Protein AF-A0A7S4RMF6-F1 (afdb_monomer_lite)

Radius of gyration: 17.65 Å; chains: 1; bounding box: 40×39×45 Å

Sequence (99 aa):
DSLKMSLPEMRKAAAALGAGEVFFDWDSARSVEGYYRIKGSTDYCIQRAIAFAPYADCIWMETGKPILSQATQFATEVRAAVPHQMLAYNLSPSFNWDA

Foldseek 3Di:
DCVPDDPVRVQVVCVVVVVNGDDDDQQVVADPVRDTDDDDDLVVQLVVLLVCQVPDQEDEDDDPEPDVVSVCVSVVSNCVSVVNHHYDYDPDPPYPPVD

InterPro domains:
  IPR006254 Isocitrate lyase [PF00463] (5-98)
  IPR006254 Isocitrate lyase [PTHR21631] (20-99)
  IPR015813 Pyruvate/Phosphoenolpyruvate kinase-like domain superfamily [SSF51621] (5-98)
  IPR040442 Pyruvate kinase-like domain superfamily [G3DSA:3.20.20.60] (2-99)

Structure (mmCIF, N/CA/C/O backbone):
data_AF-A0A7S4RMF6-F1
#
_entry.id   AF-A0A7S4RMF6-F1
#
loop_
_atom_site.group_PDB
_atom_site.id
_atom_site.type_symbol
_atom_site.label_atom_id
_atom_site.label_alt_id
_atom_site.label_comp_id
_atom_site.label_asym_id
_atom_site.label_entity_id
_atom_site.label_seq_id
_atom_site.pdbx_PDB_ins_code
_atom_site.Cartn_x
_atom_site.Cartn_y
_atom_site.Cartn_z
_atom_site.occupancy
_atom_site.B_iso_or_equiv
_atom_site.auth_seq_id
_atom_site.auth_comp_id
_atom_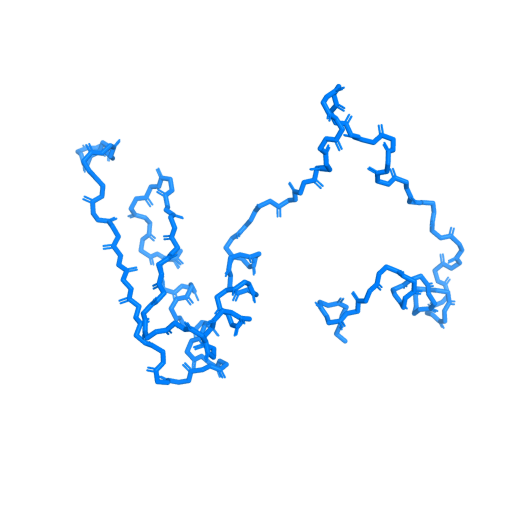site.auth_asym_id
_atom_site.auth_atom_id
_atom_site.pdbx_PDB_model_num
ATOM 1 N N . ASP A 1 1 ? -5.457 -9.316 13.798 1.00 77.44 1 ASP A N 1
ATOM 2 C CA . ASP A 1 1 ? -4.728 -8.563 12.766 1.00 77.44 1 ASP A CA 1
ATOM 3 C C . ASP A 1 1 ? -5.541 -7.319 12.429 1.00 77.44 1 ASP A C 1
ATOM 5 O O . ASP A 1 1 ? -6.622 -7.454 11.865 1.00 77.44 1 ASP A O 1
ATOM 9 N N . SER A 1 2 ? -5.103 -6.141 12.879 1.00 81.44 2 SER A N 1
ATOM 10 C CA . SER A 1 2 ? -5.840 -4.880 12.683 1.00 81.44 2 SER A CA 1
ATOM 11 C C . SER A 1 2 ? -5.897 -4.446 11.218 1.00 81.44 2 SER A C 1
ATOM 13 O O . SER A 1 2 ? -6.796 -3.696 10.853 1.00 81.44 2 SER A O 1
ATOM 15 N N . LEU A 1 3 ? -5.005 -4.956 10.360 1.00 80.44 3 LEU A N 1
ATOM 16 C CA . LEU A 1 3 ? -4.959 -4.615 8.933 1.00 80.44 3 LEU A CA 1
ATOM 17 C C . LEU A 1 3 ? -6.183 -5.110 8.151 1.00 80.44 3 LEU A C 1
ATOM 19 O O . LEU A 1 3 ? -6.450 -4.626 7.056 1.00 80.44 3 LEU A O 1
ATOM 23 N N . LYS A 1 4 ? -6.940 -6.056 8.717 1.00 87.31 4 LYS A N 1
ATOM 24 C CA . LYS A 1 4 ? -8.158 -6.628 8.121 1.00 87.31 4 LYS A CA 1
ATOM 25 C C . LYS A 1 4 ? -9.444 -6.108 8.765 1.00 87.31 4 LYS A C 1
ATOM 27 O O . LYS A 1 4 ? -10.518 -6.607 8.453 1.00 87.31 4 LYS A O 1
ATOM 32 N N . MET A 1 5 ? -9.332 -5.157 9.690 1.00 94.62 5 MET A N 1
ATOM 33 C CA . MET A 1 5 ? -10.461 -4.608 10.434 1.00 94.62 5 MET A CA 1
ATOM 34 C C . MET A 1 5 ? -10.887 -3.263 9.850 1.00 94.62 5 MET A C 1
ATOM 36 O O . MET A 1 5 ? -10.067 -2.426 9.480 1.00 94.62 5 MET A O 1
ATOM 40 N N . SER A 1 6 ? -12.188 -3.020 9.836 1.00 95.12 6 SER A N 1
ATOM 41 C CA . SER A 1 6 ? -12.766 -1.689 9.685 1.00 95.12 6 SER A CA 1
ATOM 42 C C . SER A 1 6 ? -12.511 -0.825 10.930 1.00 95.12 6 SER A C 1
ATOM 44 O O . SER A 1 6 ? -12.190 -1.325 12.011 1.00 95.12 6 SER A O 1
ATOM 46 N N . LEU A 1 7 ? -12.689 0.496 10.817 1.00 94.38 7 LEU A N 1
ATOM 47 C CA . LEU A 1 7 ? -12.551 1.406 11.964 1.00 94.38 7 LEU A CA 1
ATOM 48 C C . LEU A 1 7 ? -13.486 1.060 13.143 1.00 94.38 7 LEU A C 1
ATOM 50 O O . LEU A 1 7 ? -13.001 1.066 14.277 1.00 94.38 7 LEU A O 1
ATOM 54 N N . PRO A 1 8 ? -14.778 0.719 12.945 1.00 93.94 8 PRO A N 1
ATOM 55 C CA . PRO A 1 8 ? -15.634 0.275 14.048 1.00 93.94 8 PRO A CA 1
ATOM 56 C C . PRO A 1 8 ? -15.121 -0.994 14.743 1.00 93.94 8 PRO A C 1
ATOM 58 O O . PRO A 1 8 ? -15.130 -1.073 15.972 1.00 93.94 8 PRO A O 1
ATOM 61 N N . GLU A 1 9 ? -14.622 -1.967 13.977 1.00 95.44 9 GLU A N 1
ATOM 62 C CA . GLU A 1 9 ? -14.039 -3.198 14.526 1.00 95.44 9 GLU A CA 1
ATOM 63 C C . GLU A 1 9 ? -12.761 -2.908 15.316 1.00 95.44 9 GLU A C 1
ATOM 65 O O . GLU A 1 9 ? -12.601 -3.422 16.424 1.00 95.44 9 GLU A O 1
ATOM 70 N N . MET A 1 10 ? -11.895 -2.026 14.806 1.00 94.50 10 MET A N 1
ATOM 71 C CA . MET A 1 10 ? -10.694 -1.585 15.518 1.00 94.50 10 MET A CA 1
ATOM 72 C C . MET A 1 10 ? -11.031 -0.868 16.829 1.00 94.50 10 MET A C 1
ATOM 74 O O . MET A 1 10 ? -10.394 -1.144 17.843 1.00 94.50 10 MET A O 1
ATOM 78 N N . ARG A 1 11 ? -12.052 0.002 16.854 1.00 93.12 11 ARG A N 1
ATOM 79 C CA . ARG A 1 11 ? -12.510 0.657 18.096 1.00 93.12 11 ARG A CA 1
ATOM 80 C C . ARG A 1 11 ? -12.991 -0.362 19.124 1.00 93.12 11 ARG A C 1
ATOM 82 O O . ARG A 1 11 ? -12.606 -0.289 20.288 1.00 93.12 11 ARG A O 1
ATOM 89 N N . LYS A 1 12 ? -13.789 -1.343 18.690 1.00 92.94 12 LYS A N 1
ATOM 90 C CA . LYS A 1 12 ? -14.269 -2.426 19.558 1.00 92.94 12 LYS A CA 1
ATOM 91 C C . LYS A 1 12 ? -13.111 -3.266 20.103 1.00 92.94 12 LYS A C 1
ATOM 93 O O . LYS A 1 12 ? -13.095 -3.578 21.291 1.00 92.94 12 LYS A O 1
ATOM 98 N N . ALA A 1 13 ? -12.141 -3.608 19.256 1.00 93.56 13 ALA A N 1
ATOM 99 C CA . ALA A 1 13 ? -10.948 -4.344 19.660 1.00 93.56 13 ALA A CA 1
ATOM 100 C C . ALA A 1 13 ? -10.090 -3.551 20.659 1.00 93.56 13 ALA A C 1
ATOM 102 O O . ALA A 1 13 ? -9.677 -4.107 21.671 1.00 93.56 13 ALA A O 1
ATOM 103 N N . ALA A 1 14 ? -9.873 -2.253 20.428 1.00 93.69 14 ALA A N 1
ATOM 104 C CA . ALA A 1 14 ? -9.127 -1.390 21.343 1.00 93.69 14 ALA A CA 1
ATOM 105 C C . ALA A 1 14 ? -9.787 -1.320 22.731 1.00 93.69 14 ALA A C 1
ATOM 107 O O . ALA A 1 14 ? -9.111 -1.505 23.744 1.00 93.69 14 ALA A O 1
ATOM 108 N N . ALA A 1 15 ? -11.112 -1.148 22.780 1.00 93.06 15 ALA A N 1
ATOM 109 C CA . ALA A 1 15 ? -11.863 -1.165 24.032 1.00 93.06 15 ALA A CA 1
ATOM 110 C C . ALA A 1 15 ? -11.727 -2.512 24.766 1.00 93.06 15 ALA A C 1
ATOM 112 O O . ALA A 1 15 ? -11.463 -2.534 25.967 1.00 93.06 15 ALA A O 1
ATOM 113 N N . ALA A 1 16 ? -11.833 -3.634 24.043 1.00 93.56 16 ALA A N 1
ATOM 114 C CA . ALA A 1 16 ? -11.674 -4.977 24.609 1.00 93.56 16 ALA A CA 1
ATOM 115 C C . ALA A 1 16 ? -10.258 -5.250 25.153 1.00 93.56 16 ALA A C 1
ATOM 117 O O . ALA A 1 16 ? -10.100 -6.052 26.069 1.00 93.56 16 ALA A O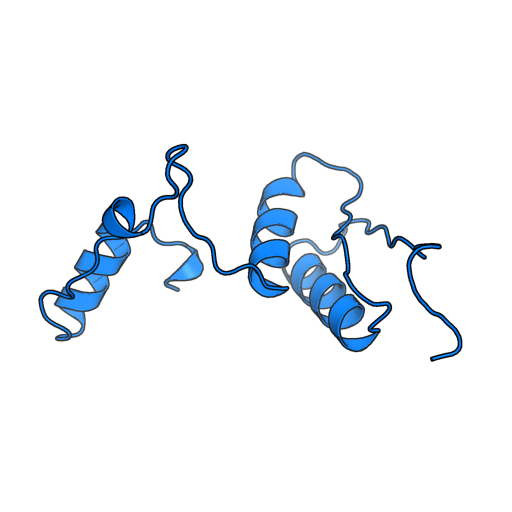 1
ATOM 118 N N . LEU A 1 17 ? -9.239 -4.573 24.618 1.00 95.25 17 LEU A N 1
ATOM 119 C CA . LEU A 1 17 ? -7.851 -4.642 25.086 1.00 95.25 17 LEU A CA 1
ATOM 120 C C . LEU A 1 17 ? -7.555 -3.695 26.263 1.00 95.25 17 LEU A C 1
ATOM 122 O O . LEU A 1 17 ? -6.411 -3.609 26.701 1.00 95.25 17 LEU A O 1
ATOM 126 N N . GLY A 1 18 ? -8.558 -2.974 26.776 1.00 95.25 18 GLY A N 1
ATOM 127 C CA . GLY A 1 18 ? -8.389 -2.048 27.897 1.00 95.25 18 GLY A CA 1
ATOM 128 C C . GLY A 1 18 ? -7.798 -0.690 27.511 1.00 95.25 18 GLY A C 1
ATOM 129 O O . GLY A 1 18 ? -7.473 0.095 28.395 1.00 95.25 18 GLY A O 1
ATOM 130 N N . ALA A 1 19 ? -7.698 -0.374 26.214 1.00 91.75 19 ALA A N 1
ATOM 131 C CA . ALA A 1 19 ? -7.252 0.945 25.752 1.00 91.75 19 ALA A CA 1
ATOM 132 C C . ALA A 1 19 ? -8.318 2.045 25.943 1.00 91.75 19 ALA A C 1
ATOM 134 O O . ALA A 1 19 ? -8.039 3.218 25.705 1.00 91.75 19 ALA A O 1
ATOM 135 N N . GLY A 1 20 ? -9.531 1.674 26.369 1.00 89.44 20 GLY A N 1
ATOM 136 C CA . GLY A 1 20 ? -10.644 2.599 26.564 1.00 89.44 20 GLY A CA 1
ATOM 137 C C . GLY A 1 20 ? -11.142 3.215 25.254 1.00 89.44 20 GLY A C 1
ATOM 138 O O . GLY A 1 20 ? -10.986 2.644 24.172 1.00 89.44 20 GLY A O 1
ATOM 139 N N . GLU A 1 21 ? -11.778 4.381 25.360 1.00 88.06 21 GLU A N 1
ATOM 140 C CA . GLU A 1 21 ? -12.217 5.150 24.199 1.00 88.06 21 GLU A CA 1
ATOM 141 C C . GLU A 1 21 ? -11.048 5.961 23.622 1.00 88.06 21 GLU A C 1
ATOM 143 O O . GLU A 1 21 ? -10.608 6.959 24.191 1.00 88.06 21 GLU A O 1
ATOM 148 N N . VAL A 1 22 ? -10.535 5.528 22.469 1.00 91.25 22 VAL A N 1
ATOM 149 C CA . VAL A 1 22 ? -9.485 6.248 21.741 1.00 91.25 22 VAL A CA 1
ATOM 150 C C . VAL A 1 22 ? -10.119 7.365 20.912 1.00 91.25 22 VAL A C 1
ATOM 152 O O . VAL A 1 22 ? -10.863 7.101 19.958 1.00 91.25 22 VAL A O 1
ATOM 155 N N . PHE A 1 23 ? -9.786 8.617 21.240 1.00 93.44 23 PHE A N 1
ATOM 156 C CA . PHE A 1 23 ? -10.154 9.757 20.406 1.00 93.44 23 PHE A CA 1
ATOM 157 C C . PHE A 1 23 ? -9.476 9.641 19.035 1.00 93.44 23 PHE A C 1
ATOM 159 O O . PHE A 1 23 ? -8.252 9.580 18.927 1.00 93.44 23 PHE A O 1
ATOM 166 N N . PHE A 1 24 ? -10.287 9.597 17.980 1.00 94.94 24 PHE A N 1
ATOM 167 C CA . PHE A 1 24 ? -9.822 9.538 16.600 1.00 94.94 24 PHE A CA 1
ATOM 168 C C . PHE A 1 24 ? -10.877 10.159 15.691 1.00 94.94 24 PHE A C 1
ATOM 170 O O . PHE A 1 24 ? -11.988 9.634 15.605 1.00 94.94 24 PHE A O 1
ATOM 177 N N . ASP A 1 25 ? -10.515 11.244 15.013 1.00 96.19 25 ASP A N 1
ATOM 178 C CA . ASP A 1 25 ? -11.354 11.935 14.038 1.00 96.19 25 ASP A CA 1
ATOM 179 C C . ASP A 1 25 ? -10.533 12.242 12.780 1.00 96.19 25 ASP A C 1
ATOM 181 O O . ASP A 1 25 ? -9.813 13.236 12.688 1.00 96.19 25 ASP A O 1
ATOM 185 N N . TRP A 1 26 ? -10.644 11.359 11.796 1.00 96.88 26 TRP A N 1
ATOM 186 C CA . TRP A 1 26 ? -10.045 11.532 10.476 1.00 96.88 26 TRP A CA 1
ATOM 187 C C . TRP A 1 26 ? -10.799 12.511 9.556 1.00 96.88 26 TRP A C 1
ATOM 189 O O . TRP A 1 26 ? -10.223 12.937 8.553 1.00 96.88 26 TRP A O 1
ATOM 199 N N . ASP A 1 27 ? -12.039 12.900 9.882 1.00 98.06 27 ASP A N 1
ATOM 200 C CA . ASP A 1 27 ? -12.814 13.880 9.112 1.00 98.06 27 ASP A CA 1
ATOM 201 C C . ASP A 1 27 ? -12.285 15.297 9.348 1.00 98.06 27 ASP A C 1
ATOM 203 O O . ASP A 1 27 ? -12.294 16.116 8.423 1.00 98.06 27 ASP A O 1
ATOM 207 N N . SER A 1 28 ? -11.757 15.559 10.549 1.00 97.69 28 SER A N 1
ATOM 208 C CA . SER A 1 28 ? -11.097 16.822 10.910 1.00 97.69 28 SER A CA 1
ATOM 209 C C . SER A 1 28 ? -9.833 17.118 10.090 1.00 97.69 28 S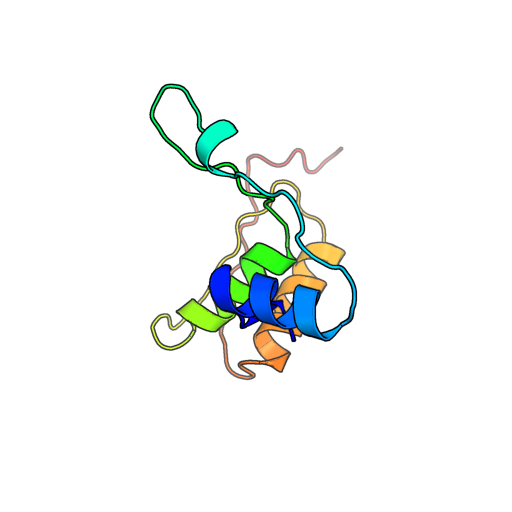ER A C 1
ATOM 211 O O . SER A 1 28 ? -9.468 18.276 9.904 1.00 97.69 28 SER A O 1
ATOM 213 N N . ALA A 1 29 ? -9.169 16.081 9.567 1.00 97.50 29 ALA A N 1
ATOM 214 C CA . ALA A 1 29 ? -7.905 16.2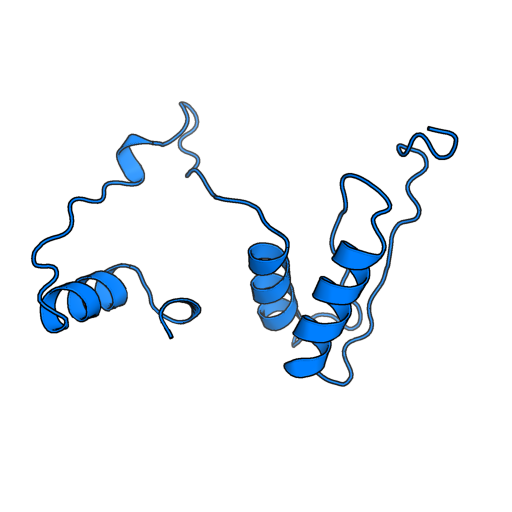00 8.838 1.00 97.50 29 ALA A CA 1
ATOM 215 C C . ALA A 1 29 ? -8.075 16.369 7.316 1.00 97.50 29 ALA A C 1
ATOM 217 O O . ALA A 1 29 ? -7.076 16.397 6.579 1.00 97.50 29 ALA A O 1
ATOM 218 N N . ARG A 1 30 ? -9.319 16.435 6.825 1.00 98.44 30 ARG A N 1
ATOM 219 C CA . ARG A 1 30 ? -9.608 16.501 5.389 1.00 98.44 30 ARG A CA 1
ATOM 220 C C . ARG A 1 30 ? -9.042 17.765 4.745 1.00 98.44 30 ARG A C 1
ATOM 222 O O . ARG A 1 30 ? -8.885 18.804 5.384 1.00 98.44 30 ARG A O 1
ATOM 229 N N . SER A 1 31 ? -8.697 17.662 3.463 1.00 98.19 31 SER A N 1
ATOM 230 C CA . SER A 1 31 ? -8.325 18.833 2.666 1.00 98.19 31 SER A CA 1
ATOM 231 C C . SER A 1 31 ? -9.536 19.741 2.412 1.00 98.19 31 SER A C 1
ATOM 233 O O . S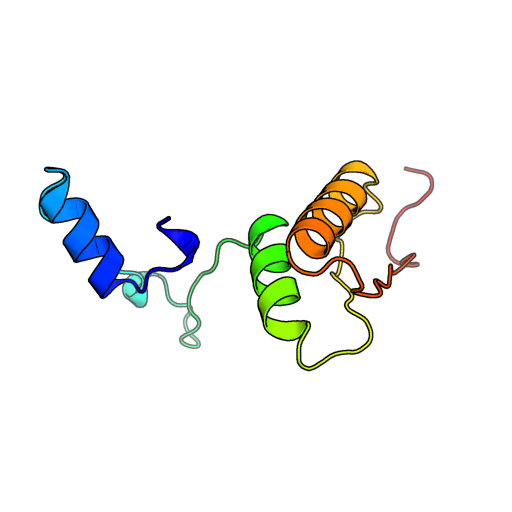ER A 1 31 ? -10.675 19.351 2.674 1.00 98.19 31 SER A O 1
ATOM 235 N N . VAL A 1 32 ? -9.306 20.941 1.870 1.00 98.12 32 VAL A N 1
ATOM 236 C CA . VAL A 1 32 ? -10.394 21.878 1.521 1.00 98.12 32 VAL A CA 1
ATOM 237 C C . VAL A 1 32 ? -11.320 21.316 0.437 1.00 98.12 32 VAL A C 1
ATOM 239 O O . VAL A 1 32 ? -12.497 21.652 0.391 1.00 98.12 32 VAL A O 1
ATOM 242 N N . GLU A 1 33 ? -10.807 20.409 -0.392 1.00 98.50 33 GLU A N 1
ATOM 243 C CA . GLU A 1 33 ? -11.554 19.662 -1.407 1.00 98.50 33 GLU A CA 1
ATOM 244 C C . GLU A 1 33 ? -12.306 18.452 -0.826 1.00 98.50 33 GLU A C 1
ATOM 246 O O . GLU A 1 33 ? -13.100 17.827 -1.523 1.00 98.50 33 GLU A O 1
ATOM 251 N N . GLY A 1 34 ? -12.064 18.103 0.442 1.00 98.19 34 GLY A N 1
ATOM 252 C CA . GLY A 1 34 ? -12.727 16.998 1.135 1.00 98.19 34 GLY A CA 1
ATOM 253 C C . GLY A 1 34 ? -11.991 15.655 1.094 1.00 98.19 34 GLY A C 1
ATOM 254 O O . GLY A 1 34 ? -12.573 14.644 1.489 1.00 98.19 34 GLY A O 1
ATOM 255 N N . TYR A 1 35 ? -10.726 15.601 0.662 1.00 98.44 35 TYR A N 1
ATOM 256 C CA . TYR A 1 35 ? -9.965 14.346 0.628 1.00 98.44 35 TYR A CA 1
ATOM 257 C C . TYR A 1 35 ? -9.470 13.927 2.012 1.00 98.44 35 TYR A C 1
ATOM 259 O O . TYR A 1 35 ? -8.950 14.743 2.774 1.00 98.44 35 TYR A O 1
ATOM 267 N N . TYR A 1 36 ? -9.553 12.629 2.308 1.00 98.38 36 TYR A N 1
ATOM 268 C CA . TYR A 1 36 ? -8.948 12.048 3.504 1.00 98.38 36 TYR A CA 1
ATOM 269 C C . TYR A 1 36 ? -7.427 11.971 3.382 1.00 98.38 36 TYR A C 1
ATOM 271 O O . TYR A 1 36 ? -6.871 11.698 2.316 1.00 98.38 36 TYR A O 1
ATOM 279 N N . ARG A 1 37 ? -6.740 12.157 4.510 1.00 98.00 37 ARG A N 1
ATOM 280 C CA . ARG A 1 37 ? -5.300 11.906 4.602 1.00 98.00 37 ARG A CA 1
ATOM 281 C C . ARG A 1 37 ? -5.054 10.408 4.713 1.00 98.00 37 ARG A C 1
ATOM 283 O O . ARG A 1 37 ? -5.704 9.724 5.498 1.00 98.00 37 ARG A O 1
ATOM 290 N N . ILE A 1 38 ? -4.072 9.921 3.965 1.00 96.75 38 ILE A N 1
ATOM 291 C CA . ILE A 1 38 ? -3.578 8.549 4.071 1.00 96.75 38 ILE A CA 1
ATOM 292 C C . ILE A 1 38 ? -2.085 8.567 4.374 1.00 96.75 38 ILE A C 1
ATOM 294 O O . ILE A 1 38 ? -1.359 9.464 3.942 1.00 96.75 38 ILE A O 1
ATOM 298 N N . LYS A 1 39 ? -1.614 7.550 5.092 1.00 95.38 39 LYS A N 1
ATOM 299 C CA . LYS A 1 39 ? -0.186 7.284 5.241 1.00 95.38 39 LYS A CA 1
ATOM 300 C C . LYS A 1 39 ? 0.237 6.309 4.144 1.00 95.38 39 LYS A C 1
ATOM 302 O O . LYS A 1 39 ? 0.084 5.103 4.305 1.00 95.38 39 LYS A O 1
ATOM 307 N N . GLY A 1 40 ? 0.723 6.841 3.024 1.00 95.50 40 GLY A N 1
ATOM 308 C CA . GLY A 1 40 ? 1.305 6.023 1.959 1.00 95.50 40 GLY A CA 1
ATOM 309 C C . GLY A 1 40 ? 2.572 5.309 2.440 1.00 95.50 40 GLY A C 1
ATOM 310 O O . GLY A 1 40 ? 3.379 5.892 3.165 1.00 95.50 40 GLY A O 1
ATOM 311 N N . SER A 1 41 ? 2.736 4.046 2.056 1.00 96.50 41 SER A N 1
ATOM 312 C CA . SER A 1 41 ? 3.906 3.219 2.369 1.00 96.50 41 SER A CA 1
ATOM 313 C C . SER A 1 41 ? 3.985 2.022 1.421 1.00 96.50 41 SER A C 1
ATOM 315 O O . SER A 1 41 ? 3.015 1.719 0.722 1.00 96.50 41 SER A O 1
ATOM 317 N N . THR A 1 42 ? 5.115 1.308 1.430 1.00 97.88 42 THR A N 1
ATOM 318 C CA . THR A 1 42 ? 5.227 0.010 0.748 1.00 97.88 42 THR A CA 1
ATOM 319 C C . THR A 1 42 ? 4.151 -0.956 1.254 1.00 97.88 42 THR A C 1
ATOM 321 O O . THR A 1 42 ? 3.455 -1.554 0.442 1.00 97.88 42 THR A O 1
ATOM 324 N N . ASP A 1 43 ? 3.917 -1.020 2.569 1.00 96.56 43 ASP A N 1
ATOM 325 C CA . ASP A 1 43 ? 2.887 -1.882 3.171 1.00 96.56 43 ASP A CA 1
ATOM 326 C C . ASP A 1 43 ? 1.476 -1.541 2.664 1.00 96.56 43 ASP A C 1
ATOM 328 O O . ASP A 1 43 ? 0.688 -2.433 2.349 1.00 96.56 43 ASP A O 1
ATOM 332 N N . TYR A 1 44 ? 1.160 -0.247 2.515 1.00 96.75 44 TYR A N 1
ATOM 333 C CA . TYR A 1 44 ? -0.112 0.203 1.942 1.00 96.75 44 TYR A CA 1
ATOM 334 C C . TYR A 1 44 ? -0.279 -0.288 0.496 1.00 96.75 44 TYR A C 1
ATOM 336 O O . TYR A 1 44 ? -1.352 -0.758 0.107 1.00 96.75 44 TYR A O 1
ATOM 344 N N . CYS A 1 45 ? 0.793 -0.220 -0.296 1.00 98.19 45 CYS A N 1
ATOM 345 C CA . CYS A 1 45 ? 0.811 -0.726 -1.665 1.00 98.19 45 CYS A CA 1
ATOM 346 C C . CYS A 1 45 ? 0.707 -2.257 -1.724 1.00 98.19 45 CYS A C 1
ATOM 348 O O . CYS A 1 45 ? 0.008 -2.767 -2.594 1.00 98.19 45 CYS A O 1
ATOM 350 N N . ILE A 1 46 ? 1.338 -2.989 -0.800 1.00 98.12 46 ILE A N 1
ATOM 351 C CA . ILE A 1 46 ? 1.264 -4.458 -0.708 1.00 98.12 46 ILE A CA 1
ATOM 352 C C . ILE A 1 46 ? -0.175 -4.906 -0.446 1.00 98.12 46 ILE A C 1
ATOM 354 O O . ILE A 1 46 ? -0.688 -5.757 -1.170 1.00 98.12 46 ILE A O 1
ATOM 358 N N . GLN A 1 47 ? -0.867 -4.294 0.522 1.00 97.06 47 GLN A N 1
ATOM 359 C CA . GLN A 1 47 ? -2.270 -4.629 0.806 1.00 97.06 47 GLN A CA 1
ATOM 360 C C . GLN A 1 47 ? -3.169 -4.384 -0.411 1.00 97.06 47 GLN A C 1
ATOM 362 O O . GLN A 1 47 ? -4.025 -5.208 -0.735 1.00 97.06 47 GLN A O 1
ATOM 367 N N . ARG A 1 48 ? -2.939 -3.281 -1.135 1.00 97.94 48 ARG A N 1
ATOM 368 C CA . ARG A 1 48 ? -3.646 -2.998 -2.391 1.00 97.94 48 ARG A CA 1
ATOM 369 C C . ARG A 1 48 ? -3.321 -4.011 -3.483 1.00 97.94 48 ARG A C 1
ATOM 371 O O . ARG A 1 48 ? -4.238 -4.494 -4.130 1.00 97.94 48 ARG A O 1
ATOM 378 N N . ALA A 1 49 ? -2.053 -4.369 -3.663 1.00 98.50 49 ALA A N 1
ATOM 379 C CA . ALA A 1 49 ? -1.638 -5.365 -4.643 1.00 98.50 49 ALA A CA 1
ATOM 380 C C . ALA A 1 49 ? -2.303 -6.725 -4.386 1.00 98.50 49 ALA A C 1
ATOM 382 O O . ALA A 1 49 ? -2.870 -7.311 -5.301 1.00 98.50 49 ALA A O 1
ATOM 383 N N . ILE A 1 50 ? -2.330 -7.186 -3.134 1.00 97.88 50 ILE A N 1
ATOM 384 C CA . ILE A 1 50 ? -3.016 -8.431 -2.757 1.00 97.88 50 ILE A CA 1
ATOM 385 C C . ILE A 1 50 ? -4.517 -8.344 -3.069 1.00 97.88 50 ILE A C 1
ATOM 387 O O . ILE A 1 50 ? -5.086 -9.288 -3.610 1.00 97.88 50 ILE A O 1
ATOM 391 N N . ALA A 1 51 ? -5.156 -7.207 -2.780 1.00 97.50 51 ALA A N 1
ATOM 392 C CA . ALA A 1 51 ? -6.568 -6.995 -3.096 1.00 97.50 51 ALA A CA 1
ATOM 393 C C . ALA A 1 51 ? -6.850 -6.918 -4.610 1.00 97.50 51 ALA A C 1
ATOM 395 O O . ALA A 1 51 ? -7.945 -7.270 -5.045 1.00 97.50 51 ALA A O 1
ATOM 396 N N . PHE A 1 52 ? -5.885 -6.457 -5.412 1.00 98.50 52 PHE A N 1
ATOM 397 C CA . PHE A 1 52 ? -6.014 -6.317 -6.866 1.00 98.50 52 PHE A CA 1
ATOM 398 C C . PHE A 1 52 ? -5.656 -7.590 -7.635 1.00 98.50 52 PHE A C 1
ATOM 400 O O . PHE A 1 52 ? -6.154 -7.775 -8.742 1.00 98.50 52 PHE A O 1
ATOM 407 N N . ALA A 1 53 ? -4.852 -8.477 -7.050 1.00 98.38 53 ALA A N 1
ATOM 408 C CA . ALA A 1 53 ? -4.373 -9.712 -7.669 1.00 98.38 53 ALA A CA 1
ATOM 409 C C . ALA A 1 53 ? -5.459 -10.586 -8.327 1.00 98.38 53 ALA A C 1
ATOM 411 O O . ALA A 1 53 ? -5.228 -11.059 -9.437 1.00 98.38 53 ALA A O 1
ATOM 412 N N . PRO A 1 54 ? -6.669 -10.763 -7.754 1.00 98.00 54 PRO A N 1
ATOM 413 C CA . PRO A 1 54 ? -7.722 -11.546 -8.409 1.00 98.00 54 PRO A CA 1
ATOM 414 C C . PRO A 1 54 ? -8.250 -10.945 -9.722 1.00 98.00 54 PRO A C 1
ATOM 416 O O . PRO A 1 54 ? -9.007 -11.605 -10.429 1.00 98.00 54 PRO A O 1
ATOM 419 N N . TYR A 1 55 ? -7.895 -9.696 -10.028 1.00 98.50 55 TYR A N 1
ATOM 420 C CA . TYR A 1 55 ? -8.446 -8.914 -11.135 1.00 98.50 55 TYR A CA 1
ATOM 421 C C . TYR A 1 55 ? -7.375 -8.402 -12.108 1.00 98.50 55 TYR A C 1
ATOM 423 O O . TYR A 1 55 ? -7.710 -7.676 -13.043 1.00 98.50 55 TYR A O 1
ATOM 431 N N . ALA A 1 56 ? -6.098 -8.728 -11.887 1.00 98.50 56 ALA A N 1
ATOM 432 C CA . ALA A 1 56 ? -4.990 -8.227 -12.690 1.00 98.50 56 ALA A CA 1
ATOM 433 C C . ALA A 1 56 ? -3.925 -9.306 -12.909 1.00 98.50 56 ALA A C 1
ATOM 435 O O . ALA A 1 56 ? -3.300 -9.781 -11.960 1.00 98.50 56 ALA A O 1
ATOM 436 N N . ASP A 1 57 ? -3.644 -9.618 -14.177 1.00 98.56 57 ASP A N 1
ATOM 437 C CA . ASP A 1 57 ? -2.592 -10.576 -14.541 1.00 98.56 57 ASP A CA 1
ATOM 438 C C . ASP A 1 57 ? -1.217 -10.128 -14.033 1.00 98.56 57 ASP A C 1
ATOM 440 O O . ASP A 1 57 ? -0.397 -10.944 -13.614 1.00 98.56 57 ASP A O 1
ATOM 444 N N . CYS A 1 58 ? -0.967 -8.816 -14.054 1.00 98.50 58 CYS A N 1
ATOM 445 C CA . CYS A 1 58 ? 0.286 -8.210 -13.633 1.00 98.50 58 CYS A CA 1
ATOM 446 C C . CYS A 1 58 ? 0.036 -6.974 -12.764 1.00 98.50 58 CYS A C 1
ATOM 448 O O . CYS A 1 58 ? -0.850 -6.170 -13.055 1.00 98.50 58 CYS A O 1
ATOM 450 N N . ILE A 1 59 ? 0.842 -6.808 -11.714 1.00 98.75 59 ILE A N 1
ATOM 451 C CA . ILE A 1 59 ? 0.755 -5.676 -10.786 1.00 98.75 59 ILE A CA 1
ATOM 452 C C . ILE A 1 59 ? 2.039 -4.857 -10.820 1.00 98.75 59 ILE A C 1
ATOM 454 O O . ILE A 1 59 ? 3.146 -5.393 -10.799 1.00 98.75 59 ILE A O 1
ATOM 458 N N . TRP A 1 60 ? 1.874 -3.540 -10.792 1.00 98.75 60 TRP A N 1
ATOM 459 C CA . TRP A 1 60 ? 2.951 -2.567 -10.694 1.00 98.75 60 TRP A CA 1
ATOM 460 C C . TRP A 1 60 ? 2.715 -1.640 -9.495 1.00 98.75 60 TRP A C 1
ATOM 462 O O . TRP A 1 60 ? 1.619 -1.110 -9.316 1.00 98.75 60 TRP A O 1
ATOM 472 N N . MET A 1 61 ? 3.753 -1.448 -8.678 1.00 98.62 61 MET A N 1
ATOM 473 C CA . MET A 1 61 ? 3.821 -0.396 -7.664 1.00 98.62 61 MET A CA 1
ATOM 474 C C . MET A 1 61 ? 4.767 0.705 -8.145 1.00 98.62 61 MET A C 1
ATOM 476 O O . MET A 1 61 ? 5.943 0.441 -8.389 1.00 98.62 61 MET A O 1
ATOM 480 N N . GLU A 1 62 ? 4.262 1.933 -8.244 1.00 98.25 62 GLU A N 1
ATOM 481 C CA . GLU A 1 62 ? 5.084 3.112 -8.529 1.00 98.25 62 GLU A CA 1
ATOM 482 C C . GLU A 1 62 ? 6.127 3.342 -7.421 1.00 98.25 62 GLU A C 1
ATOM 484 O O . GLU A 1 62 ? 5.835 3.158 -6.234 1.00 98.25 62 GLU A O 1
ATOM 489 N N . THR A 1 63 ? 7.336 3.772 -7.791 1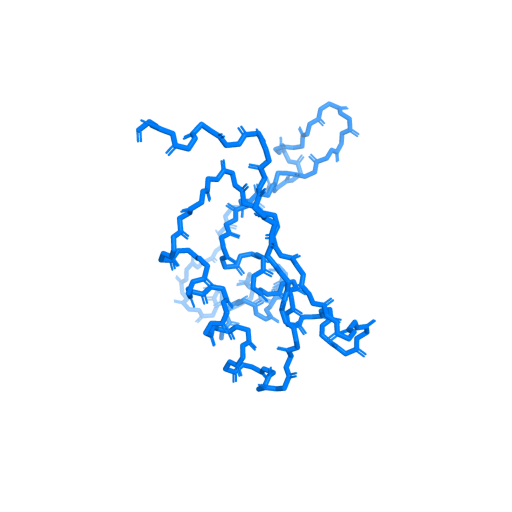.00 97.38 63 THR A N 1
ATOM 490 C CA . THR A 1 63 ? 8.428 4.053 -6.847 1.00 97.38 63 THR A CA 1
ATOM 491 C C . THR A 1 63 ? 9.000 5.448 -7.070 1.00 97.38 63 THR A C 1
ATOM 493 O O . THR A 1 63 ? 9.217 5.894 -8.187 1.00 97.38 63 THR A O 1
ATOM 496 N N . GLY A 1 64 ? 9.299 6.162 -5.980 1.00 95.38 64 GLY A N 1
ATOM 497 C CA . GLY A 1 64 ? 9.933 7.484 -6.077 1.00 95.38 64 GLY A CA 1
ATOM 498 C C . GLY A 1 64 ? 11.434 7.431 -6.388 1.00 95.38 64 GLY A C 1
ATOM 499 O O . GLY A 1 64 ? 12.012 8.438 -6.790 1.00 95.38 64 GLY A O 1
ATOM 500 N N . LYS A 1 65 ? 12.077 6.279 -6.154 1.00 95.88 65 LYS A N 1
ATOM 501 C CA . LYS A 1 65 ? 13.510 6.026 -6.366 1.00 95.88 65 LYS A CA 1
ATOM 502 C C . LYS A 1 65 ? 13.739 4.548 -6.719 1.00 95.88 65 LYS A C 1
ATOM 504 O O . LYS A 1 65 ? 12.959 3.705 -6.261 1.00 95.88 65 LYS A O 1
ATOM 509 N N . PRO A 1 66 ? 14.830 4.199 -7.427 1.00 96.75 66 PRO A N 1
ATOM 510 C CA . PRO A 1 66 ? 15.145 2.819 -7.795 1.00 96.75 66 PRO A CA 1
ATOM 511 C C . PRO A 1 66 ? 15.771 2.034 -6.622 1.00 96.75 66 PRO A C 1
ATOM 513 O O . PRO A 1 66 ? 16.918 1.598 -6.672 1.00 96.75 66 PRO A O 1
ATOM 516 N N . ILE A 1 67 ? 15.033 1.874 -5.517 1.00 97.38 67 ILE A N 1
ATOM 517 C CA . ILE A 1 67 ? 15.523 1.216 -4.295 1.00 97.38 67 ILE A CA 1
ATOM 518 C C . ILE A 1 67 ? 15.228 -0.287 -4.356 1.00 97.38 67 ILE A C 1
ATOM 520 O O . ILE A 1 67 ? 14.082 -0.714 -4.197 1.00 97.38 67 ILE A O 1
ATOM 524 N N . LEU A 1 68 ? 16.272 -1.105 -4.520 1.00 97.69 68 LEU A N 1
ATOM 525 C CA . LEU A 1 68 ? 16.130 -2.561 -4.637 1.00 97.69 68 LEU A CA 1
ATOM 526 C C . LEU A 1 68 ? 15.494 -3.202 -3.396 1.00 97.69 68 LEU A C 1
ATOM 528 O O . LEU A 1 68 ? 14.640 -4.068 -3.536 1.00 97.69 68 LEU A O 1
ATOM 532 N N . SER A 1 69 ? 15.851 -2.770 -2.183 1.00 98.31 69 SER A N 1
ATOM 533 C CA . SER A 1 69 ? 15.266 -3.331 -0.955 1.00 98.31 69 SER A CA 1
ATOM 534 C C . SER A 1 69 ? 13.754 -3.100 -0.867 1.00 98.31 69 SER A C 1
ATOM 536 O O . SER A 1 69 ? 13.028 -3.998 -0.446 1.00 98.31 69 SER A O 1
ATOM 538 N N . GLN A 1 70 ? 13.268 -1.946 -1.335 1.00 98.50 70 GLN A N 1
ATOM 539 C CA . GLN A 1 70 ? 11.837 -1.655 -1.425 1.00 98.50 70 GLN A CA 1
ATOM 540 C C . GLN A 1 70 ? 11.148 -2.561 -2.456 1.00 98.50 70 GLN A C 1
ATOM 542 O O . GLN A 1 70 ? 10.084 -3.112 -2.175 1.00 98.50 70 GLN A O 1
ATOM 547 N N . ALA A 1 71 ? 11.763 -2.750 -3.628 1.00 98.56 71 ALA A N 1
ATOM 548 C CA . ALA A 1 71 ? 11.244 -3.647 -4.660 1.00 98.56 71 ALA A CA 1
ATOM 549 C C . ALA A 1 71 ? 11.189 -5.106 -4.170 1.00 98.56 71 ALA A C 1
ATOM 551 O O . ALA A 1 71 ? 10.186 -5.791 -4.374 1.00 98.56 71 ALA A O 1
ATOM 552 N N . THR A 1 72 ? 12.231 -5.560 -3.467 1.00 98.62 72 THR A N 1
ATOM 553 C CA . THR A 1 72 ? 12.301 -6.895 -2.860 1.00 98.62 72 THR A CA 1
ATOM 554 C C . THR A 1 72 ? 11.228 -7.086 -1.797 1.00 98.62 72 THR A C 1
ATOM 556 O O . THR A 1 72 ? 10.578 -8.131 -1.798 1.00 98.62 72 THR A O 1
ATOM 559 N N . GLN A 1 73 ? 11.005 -6.096 -0.923 1.00 98.69 73 GLN A N 1
ATOM 560 C CA . GLN A 1 73 ? 9.933 -6.149 0.075 1.00 98.69 73 GLN A CA 1
ATOM 561 C C . GLN A 1 73 ? 8.572 -6.331 -0.612 1.00 98.69 73 GLN A C 1
ATOM 563 O O . GLN A 1 73 ? 7.866 -7.299 -0.331 1.00 98.69 73 GLN A O 1
ATOM 568 N N . PHE A 1 74 ? 8.246 -5.456 -1.570 1.00 98.81 74 PHE A N 1
ATOM 569 C CA . PHE A 1 74 ? 6.983 -5.515 -2.305 1.00 98.81 74 PHE A CA 1
ATOM 570 C C . PHE A 1 74 ? 6.780 -6.873 -2.987 1.00 98.81 74 PHE A C 1
ATOM 572 O O . PHE A 1 74 ? 5.746 -7.513 -2.809 1.00 98.81 74 PHE A O 1
ATOM 579 N N . ALA A 1 75 ? 7.784 -7.349 -3.728 1.00 98.75 75 ALA A N 1
ATOM 580 C CA . ALA A 1 75 ? 7.683 -8.608 -4.451 1.00 98.75 75 ALA A CA 1
ATOM 581 C C . ALA A 1 75 ? 7.543 -9.819 -3.521 1.00 98.75 75 ALA A C 1
ATOM 583 O O . ALA A 1 75 ? 6.747 -10.716 -3.802 1.00 98.75 75 ALA A O 1
ATOM 584 N N . THR A 1 76 ? 8.300 -9.842 -2.422 1.00 98.69 76 THR A N 1
ATOM 585 C CA . THR A 1 76 ? 8.295 -10.951 -1.459 1.00 98.69 76 THR A CA 1
ATOM 586 C C . THR A 1 76 ? 6.953 -11.045 -0.751 1.00 98.69 76 THR A C 1
ATOM 588 O O . THR A 1 76 ? 6.359 -12.119 -0.717 1.00 98.69 76 THR A O 1
ATOM 591 N N . GLU A 1 77 ? 6.441 -9.934 -0.225 1.00 98.38 77 GLU A N 1
ATOM 592 C CA . GLU A 1 77 ? 5.202 -9.944 0.556 1.00 98.38 77 GLU A CA 1
ATOM 593 C C . GLU A 1 77 ? 3.960 -10.165 -0.317 1.00 98.38 77 GLU A C 1
ATOM 595 O O . GLU A 1 77 ? 3.067 -10.921 0.070 1.00 98.38 77 GLU A O 1
ATOM 600 N N . VAL A 1 78 ? 3.918 -9.603 -1.533 1.00 98.56 78 VAL A N 1
ATOM 601 C CA . VAL A 1 78 ? 2.824 -9.886 -2.478 1.00 98.56 78 VAL A CA 1
ATOM 602 C C . VAL A 1 78 ? 2.827 -11.359 -2.876 1.00 98.56 78 VAL A C 1
ATOM 604 O O . VAL A 1 78 ? 1.778 -11.998 -2.832 1.00 98.56 78 VAL A O 1
ATOM 607 N N . ARG A 1 79 ? 3.990 -11.937 -3.206 1.00 98.62 79 ARG A N 1
ATOM 608 C CA . ARG A 1 79 ? 4.083 -13.360 -3.577 1.00 98.62 79 ARG A CA 1
ATOM 609 C C . ARG A 1 79 ? 3.896 -14.307 -2.395 1.00 98.62 79 ARG A C 1
ATOM 611 O O . ARG A 1 79 ? 3.474 -15.438 -2.602 1.00 98.62 79 ARG A O 1
ATOM 618 N N . ALA A 1 80 ? 4.143 -13.868 -1.163 1.00 98.38 80 ALA A N 1
ATOM 619 C CA . ALA A 1 80 ? 3.800 -14.655 0.020 1.00 98.38 80 ALA A CA 1
ATOM 620 C C . ALA A 1 80 ? 2.280 -14.867 0.137 1.00 98.38 80 ALA A C 1
ATOM 622 O O . ALA A 1 80 ? 1.840 -15.942 0.538 1.00 98.38 80 ALA A O 1
ATOM 623 N N . ALA A 1 81 ? 1.479 -13.867 -0.245 1.00 97.38 81 ALA A N 1
ATOM 624 C CA . ALA A 1 81 ? 0.020 -13.967 -0.267 1.00 97.38 81 ALA A CA 1
ATOM 625 C C . ALA A 1 81 ? -0.529 -14.553 -1.581 1.00 97.38 81 ALA A C 1
ATOM 627 O O . ALA A 1 81 ? -1.514 -15.288 -1.561 1.00 97.38 81 ALA A O 1
ATOM 628 N N . VAL A 1 82 ? 0.101 -14.239 -2.719 1.00 98.12 82 VAL A N 1
ATOM 629 C CA . VAL A 1 82 ? -0.318 -14.659 -4.065 1.00 98.12 82 VAL A CA 1
ATOM 630 C C . VAL A 1 82 ? 0.904 -15.159 -4.858 1.00 98.12 82 VAL A C 1
ATOM 632 O O . VAL A 1 82 ? 1.487 -14.407 -5.644 1.00 98.12 82 VAL A O 1
ATOM 635 N N . PRO A 1 83 ? 1.315 -16.432 -4.684 1.00 98.19 83 PRO A N 1
ATOM 636 C CA . PRO A 1 83 ? 2.591 -16.953 -5.199 1.00 98.19 83 PRO A CA 1
ATOM 637 C C . PRO A 1 83 ? 2.823 -16.788 -6.702 1.00 98.19 83 PRO A C 1
ATOM 639 O O . PRO A 1 83 ? 3.960 -16.609 -7.135 1.00 98.19 83 PRO A O 1
ATOM 642 N N . HIS A 1 84 ? 1.754 -16.825 -7.497 1.00 97.12 84 HIS A N 1
ATOM 643 C CA . HIS A 1 84 ? 1.826 -16.765 -8.957 1.00 97.12 84 HIS A CA 1
ATOM 644 C C . HIS A 1 84 ? 1.705 -15.349 -9.534 1.00 97.12 84 HIS A C 1
ATOM 646 O O . HIS A 1 84 ? 1.723 -15.199 -10.753 1.00 97.12 84 HIS A O 1
ATOM 652 N N . GLN A 1 85 ? 1.589 -14.311 -8.696 1.00 98.69 85 GLN A N 1
ATOM 653 C CA . GLN A 1 85 ? 1.375 -12.949 -9.178 1.00 98.69 85 GLN A CA 1
ATOM 654 C C . GLN A 1 85 ? 2.558 -12.463 -10.029 1.00 98.69 85 GLN A C 1
ATOM 656 O O . GLN A 1 85 ? 3.696 -12.349 -9.544 1.00 98.69 85 GLN A O 1
ATOM 661 N N . MET A 1 86 ? 2.287 -12.128 -11.296 1.00 98.69 86 MET A N 1
ATOM 662 C CA . MET A 1 86 ? 3.261 -11.426 -12.129 1.00 98.69 86 MET A CA 1
ATOM 663 C C . MET A 1 86 ? 3.390 -9.983 -11.648 1.00 98.69 86 MET A C 1
ATOM 665 O O . MET A 1 86 ? 2.404 -9.343 -11.268 1.00 98.69 86 MET A O 1
ATOM 669 N N . LEU A 1 87 ? 4.625 -9.484 -11.652 1.00 98.75 87 LEU A N 1
ATOM 670 C CA . LEU A 1 87 ? 4.969 -8.144 -11.192 1.00 98.75 87 LEU A CA 1
ATOM 671 C C . LEU A 1 87 ? 5.695 -7.401 -12.310 1.00 98.75 87 LEU A C 1
ATOM 673 O O . LEU A 1 87 ? 6.527 -7.989 -13.003 1.00 98.75 87 LEU A O 1
ATOM 677 N N . ALA A 1 88 ? 5.411 -6.111 -12.439 1.00 98.69 88 ALA A N 1
ATOM 678 C CA . ALA A 1 88 ? 6.104 -5.196 -13.333 1.00 98.69 88 ALA A CA 1
ATOM 679 C C . ALA A 1 88 ? 6.828 -4.110 -12.528 1.00 98.69 88 ALA A C 1
ATOM 681 O O . ALA A 1 88 ? 6.389 -3.711 -11.446 1.00 98.69 88 ALA A O 1
ATOM 682 N N . TYR A 1 89 ? 7.947 -3.633 -13.070 1.00 98.56 89 TYR A N 1
ATOM 683 C CA . TYR A 1 89 ? 8.764 -2.591 -12.462 1.00 98.56 89 TYR A CA 1
ATOM 684 C C . TYR A 1 89 ? 9.100 -1.521 -13.495 1.00 98.56 89 TYR A C 1
ATOM 686 O O . TYR A 1 89 ? 9.539 -1.834 -14.602 1.00 98.56 89 TYR A O 1
ATOM 694 N N . ASN A 1 90 ? 8.903 -0.260 -13.126 1.00 98.25 90 ASN A N 1
ATOM 695 C CA . ASN A 1 90 ? 9.232 0.870 -13.977 1.00 98.25 90 ASN A CA 1
ATOM 696 C C . ASN A 1 90 ? 10.672 1.338 -13.711 1.00 98.25 90 ASN A C 1
ATOM 698 O O . ASN A 1 90 ? 11.011 1.760 -12.608 1.00 98.25 90 ASN A O 1
ATOM 702 N N . LEU A 1 91 ? 11.521 1.276 -14.740 1.00 97.69 91 LEU A N 1
ATOM 703 C CA . LEU A 1 91 ? 12.846 1.901 -14.736 1.00 97.69 91 LEU A CA 1
ATOM 704 C C . LEU A 1 91 ? 12.691 3.355 -15.183 1.00 97.69 91 LEU A C 1
ATOM 706 O O . LEU A 1 91 ? 12.943 3.689 -16.341 1.00 97.69 91 LEU A O 1
ATOM 710 N N . SER A 1 92 ? 12.187 4.190 -14.274 1.00 97.06 92 SER A N 1
ATOM 711 C CA . SER A 1 92 ? 11.757 5.536 -14.634 1.00 97.06 92 SER A CA 1
ATOM 712 C C . SER A 1 92 ? 12.907 6.376 -15.194 1.00 97.06 92 SER A C 1
ATOM 714 O O . SER A 1 92 ? 13.966 6.470 -14.561 1.00 97.06 92 SER A O 1
ATOM 716 N N . PRO A 1 93 ? 12.700 7.084 -16.320 1.00 96.88 93 PRO A N 1
ATOM 717 C CA . PRO A 1 93 ? 13.627 8.117 -16.766 1.00 96.88 93 PRO A CA 1
ATOM 718 C C . PRO A 1 93 ? 13.614 9.352 -15.846 1.00 96.88 93 PRO A C 1
ATOM 720 O O . PRO A 1 93 ? 14.468 10.217 -15.992 1.00 96.88 93 PRO A O 1
ATOM 723 N N . SER A 1 94 ? 12.663 9.459 -14.905 1.00 96.75 94 SER A N 1
ATOM 724 C CA . SER A 1 94 ? 12.636 10.540 -13.907 1.00 96.75 94 SER A CA 1
ATOM 725 C C . SER A 1 94 ? 13.610 10.330 -12.745 1.00 96.75 94 SER A C 1
ATOM 727 O O . SER A 1 94 ? 13.808 11.246 -11.945 1.00 96.75 94 SER A O 1
ATOM 729 N N . PHE A 1 95 ? 14.220 9.148 -12.621 1.00 97.31 95 PHE A N 1
ATOM 730 C CA . PHE A 1 95 ? 15.249 8.914 -11.616 1.00 97.31 95 PHE A CA 1
ATOM 731 C C . PHE A 1 95 ? 16.563 9.569 -12.046 1.00 97.31 95 PHE A C 1
ATOM 733 O O . PHE A 1 95 ? 16.986 9.445 -13.193 1.00 97.31 95 PHE A O 1
ATOM 740 N N . ASN A 1 96 ? 17.241 10.230 -11.107 1.00 95.50 96 ASN A N 1
ATOM 741 C CA . ASN A 1 96 ? 18.640 10.591 -11.299 1.00 95.50 96 ASN A CA 1
ATOM 742 C C . ASN A 1 96 ? 19.501 9.354 -11.011 1.00 95.50 96 ASN A C 1
ATOM 744 O O . ASN A 1 96 ? 19.756 9.041 -9.850 1.00 95.50 96 ASN A O 1
ATOM 748 N N . TRP A 1 97 ? 19.861 8.620 -12.062 1.00 95.38 97 TRP A N 1
ATOM 749 C CA . TRP A 1 97 ? 20.544 7.327 -11.966 1.00 95.38 97 TRP A CA 1
ATOM 750 C C . TRP A 1 97 ? 22.016 7.423 -11.549 1.00 95.38 97 TRP A C 1
ATOM 752 O O . TRP A 1 97 ? 22.535 6.460 -10.993 1.00 95.38 97 TRP A O 1
ATOM 762 N N . ASP A 1 98 ? 22.657 8.570 -11.781 1.00 94.38 98 ASP A N 1
ATOM 763 C CA . ASP A 1 98 ? 24.082 8.791 -11.493 1.00 94.38 98 ASP A CA 1
ATOM 764 C C . ASP A 1 98 ? 24.340 9.394 -10.095 1.00 94.38 98 ASP A C 1
ATOM 766 O O . ASP A 1 98 ? 25.485 9.697 -9.757 1.00 94.38 98 ASP A O 1
ATOM 770 N N . ALA A 1 99 ? 23.282 9.632 -9.311 1.00 88.38 99 ALA A N 1
ATOM 771 C CA . ALA A 1 99 ? 23.347 10.300 -8.006 1.00 88.38 99 ALA A CA 1
ATOM 772 C C . ALA A 1 99 ? 23.876 9.424 -6.861 1.00 88.38 99 ALA A C 1
ATOM 774 O O . ALA A 1 99 ? 23.651 8.193 -6.874 1.00 88.38 99 ALA A O 1
#

Organism: NCBI:txid311494

pLDDT: mean 96.12, std 3.82, range [77.44, 98.81]

Secondary structure (DSSP, 8-state):
-GGG--HHHHHHHHHHTT-------SSTT--TT-PPP----HHHHHHHHHHHGGG-SEEE---SS--HHHHHHHHHHHHHHSTT-EEE----TTS-TT-